Protein AF-A0A3D4DRD7-F1 (afdb_monomer)

Radius of gyration: 14.95 Å; Cα contacts (8 Å, |Δi|>4): 41; chains: 1; bounding box: 30×30×37 Å

Mean predicted aligned error: 7.61 Å

Nearest PDB structures (foldseek):
  6qhn-assembly2_B  TM=9.986E-01  e=5.171E-02  Alphaproteobacteria
  8qmq-assembly1_B  TM=9.673E-01  e=1.030E-01  Escherichia coli K-12
  5exf-assembly1_C  TM=9.116E-01  e=8.374E-02  Pyrobaculum ferrireducens
  3ek1-assembly1_C  TM=8.870E-01  e=7.817E-02  Brucella abortus 2308
  3b4w-assembly1_A-2  TM=9.366E-01  e=2.353E-01  Mycobacterium tuberculosis H37Rv

Solvent-accessible surface area (backbone atoms only — not comparable to full-atom values): 4800 Å² total; per-residue (Å²): 138,88,74,80,44,82,41,74,84,52,48,86,92,40,66,74,62,72,48,88,77,90,57,64,64,49,77,40,69,88,63,91,47,73,65,49,43,53,51,60,73,62,64,52,94,73,81,93,79,88,85,86,94,71,78,72,97,79,63,88,85,73,74,82,80,130

Structure (mmCIF, N/CA/C/O backbone):
data_AF-A0A3D4DRD7-F1
#
_entry.id   AF-A0A3D4DRD7-F1
#
loop_
_atom_site.group_PDB
_atom_site.id
_atom_site.type_symbol
_atom_site.label_atom_id
_atom_site.label_alt_id
_atom_site.label_comp_id
_atom_site.label_asym_id
_atom_site.label_entity_id
_atom_site.label_seq_id
_atom_site.pdbx_PDB_ins_code
_atom_site.Cartn_x
_atom_site.Cartn_y
_atom_site.Cartn_z
_atom_site.occupancy
_atom_site.B_iso_or_equiv
_atom_site.auth_seq_id
_atom_site.auth_comp_id
_atom_site.auth_asym_id
_atom_site.auth_atom_id
_atom_site.pdbx_PDB_model_num
ATOM 1 N N . MET A 1 1 ? 8.833 23.117 -10.665 1.00 49.62 1 MET A N 1
ATOM 2 C CA . MET A 1 1 ? 7.515 22.568 -11.036 1.00 49.62 1 MET A CA 1
ATOM 3 C C . MET A 1 1 ? 7.548 21.114 -10.634 1.00 49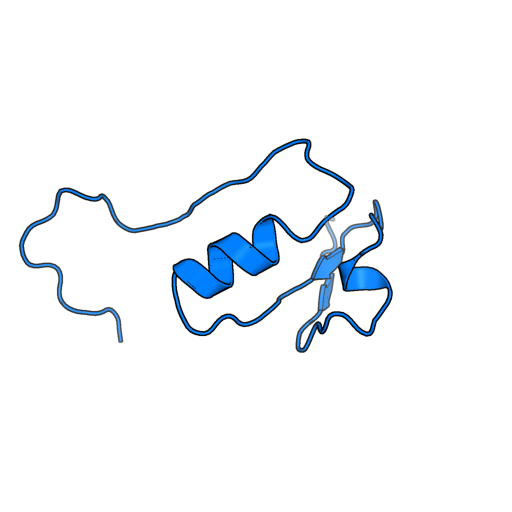.62 1 MET A C 1
ATOM 5 O O . MET A 1 1 ? 8.379 20.401 -11.174 1.00 49.62 1 MET A O 1
ATOM 9 N N . GLU A 1 2 ? 6.737 20.711 -9.663 1.00 71.31 2 GLU A N 1
ATOM 10 C CA . GLU A 1 2 ? 6.541 19.294 -9.343 1.00 71.31 2 GLU A CA 1
ATOM 11 C C . GLU A 1 2 ? 5.218 18.863 -9.970 1.00 71.31 2 GLU A C 1
ATOM 13 O O . GLU A 1 2 ? 4.204 19.545 -9.814 1.00 71.31 2 GLU A O 1
ATOM 18 N N . ILE A 1 3 ? 5.263 17.805 -10.774 1.00 74.31 3 ILE A N 1
ATOM 19 C CA . ILE A 1 3 ? 4.109 17.240 -11.475 1.00 74.31 3 ILE A CA 1
ATOM 20 C C . ILE A 1 3 ? 3.745 15.966 -10.717 1.00 74.31 3 ILE A C 1
ATOM 22 O O . ILE A 1 3 ? 4.648 15.203 -10.397 1.00 74.31 3 ILE A O 1
ATOM 26 N N . ALA A 1 4 ? 2.460 15.739 -10.451 1.00 85.19 4 ALA A N 1
ATOM 27 C CA . ALA A 1 4 ? 1.955 14.522 -9.820 1.00 85.19 4 ALA A CA 1
ATOM 28 C C . ALA A 1 4 ? 0.819 13.930 -10.664 1.00 85.19 4 ALA A C 1
ATOM 30 O O . ALA A 1 4 ? -0.030 14.673 -11.170 1.00 85.19 4 ALA A O 1
ATOM 31 N N . MET A 1 5 ? 0.799 12.605 -10.810 1.00 92.56 5 MET A N 1
ATOM 32 C CA . MET A 1 5 ? -0.250 11.862 -11.507 1.00 92.56 5 MET A CA 1
ATOM 33 C C . MET A 1 5 ? -0.998 10.968 -10.519 1.00 92.56 5 MET A C 1
ATOM 35 O O . MET A 1 5 ? -0.407 10.073 -9.926 1.00 92.56 5 MET A O 1
ATOM 39 N N . LEU A 1 6 ? -2.306 11.189 -10.369 1.00 93.94 6 LEU A N 1
ATOM 40 C CA . LEU A 1 6 ? -3.175 10.333 -9.560 1.00 93.94 6 LEU A CA 1
ATOM 41 C C . LEU A 1 6 ? -3.887 9.330 -10.462 1.00 93.94 6 LEU A C 1
ATOM 43 O O . LEU A 1 6 ? -4.474 9.714 -11.478 1.00 93.94 6 LEU A O 1
ATOM 47 N N . ILE A 1 7 ? -3.875 8.059 -10.066 1.00 94.69 7 ILE A N 1
ATOM 48 C CA . ILE A 1 7 ? -4.506 6.975 -10.824 1.00 94.69 7 ILE A CA 1
ATOM 49 C C . ILE A 1 7 ? -5.544 6.308 -9.930 1.00 94.69 7 ILE A C 1
ATOM 51 O O . ILE A 1 7 ? -5.217 5.691 -8.923 1.00 94.69 7 ILE A O 1
ATOM 55 N N . GLY A 1 8 ? -6.817 6.471 -10.289 1.00 94.56 8 GLY A N 1
ATOM 56 C CA . GLY A 1 8 ? -7.938 5.854 -9.585 1.00 94.56 8 GLY A CA 1
ATOM 57 C C . GLY A 1 8 ? -8.378 4.538 -10.223 1.00 94.56 8 GLY A C 1
ATOM 58 O O . GLY A 1 8 ? -8.113 4.291 -11.397 1.00 94.56 8 GLY A O 1
ATOM 59 N N . GLY A 1 9 ? -9.108 3.726 -9.454 1.00 93.88 9 GLY A N 1
ATOM 60 C CA . GLY A 1 9 ? -9.634 2.442 -9.933 1.00 93.88 9 GLY A CA 1
ATOM 61 C C . GLY A 1 9 ? -8.552 1.375 -10.081 1.00 93.88 9 GLY A C 1
ATOM 62 O O . GLY A 1 9 ? -8.677 0.501 -10.931 1.00 93.88 9 GLY A O 1
ATOM 63 N N . VAL A 1 10 ? -7.487 1.474 -9.285 1.00 95.56 10 VAL A N 1
ATOM 64 C CA . VAL A 1 10 ? -6.398 0.502 -9.289 1.00 95.56 10 VAL A CA 1
ATOM 65 C C . VAL A 1 10 ? -6.897 -0.819 -8.705 1.00 95.56 10 VAL A C 1
ATOM 67 O O . VAL A 1 10 ? -7.495 -0.842 -7.629 1.00 95.56 10 VAL A O 1
ATOM 70 N N . THR A 1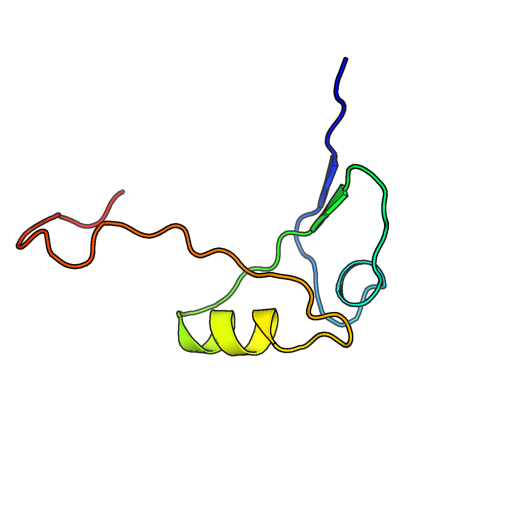 11 ? -6.665 -1.905 -9.441 1.00 94.94 11 THR A N 1
ATOM 71 C CA . THR A 1 11 ? -7.005 -3.286 -9.073 1.00 94.94 11 THR A CA 1
ATOM 72 C C . THR A 1 11 ? -5.765 -4.177 -9.189 1.00 94.94 11 THR A C 1
ATOM 74 O O . THR A 1 11 ? -4.836 -3.811 -9.910 1.00 94.94 11 THR A O 1
ATOM 77 N N . PRO A 1 12 ? -5.749 -5.371 -8.569 1.00 94.50 12 PRO A N 1
ATOM 78 C CA . PRO A 1 12 ? -4.607 -6.286 -8.668 1.00 94.50 12 PRO A CA 1
ATOM 79 C C . PRO A 1 12 ? -4.234 -6.710 -10.097 1.00 94.50 12 PRO A C 1
ATOM 81 O O . PRO A 1 12 ? -3.089 -7.051 -10.368 1.00 94.50 12 PRO A O 1
ATOM 84 N N . ASP A 1 13 ? -5.186 -6.650 -11.030 1.00 94.81 13 ASP A N 1
ATOM 85 C CA . ASP A 1 13 ? -4.987 -7.066 -12.423 1.00 94.81 13 ASP A CA 1
ATOM 86 C C . ASP A 1 13 ? -4.161 -6.084 -13.282 1.00 94.81 13 ASP A C 1
ATOM 88 O O . ASP A 1 13 ? -3.868 -6.391 -14.441 1.00 94.81 13 ASP A O 1
ATOM 92 N N . ILE A 1 14 ? -3.809 -4.894 -12.775 1.00 94.31 14 ILE A N 1
ATOM 93 C CA . ILE A 1 14 ? -3.047 -3.890 -13.536 1.00 94.31 14 ILE A CA 1
ATOM 94 C C . ILE A 1 14 ? -1.634 -3.697 -12.981 1.00 94.31 14 ILE A C 1
A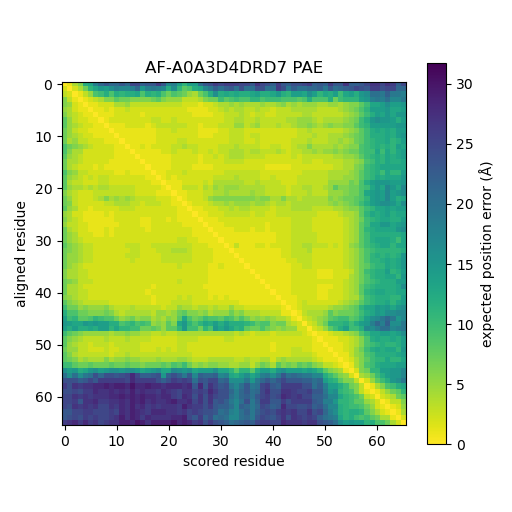TOM 96 O O . ILE A 1 14 ? -1.425 -3.659 -11.776 1.00 94.31 14 ILE A O 1
ATOM 100 N N . ALA A 1 15 ? -0.659 -3.501 -13.873 1.00 94.31 15 ALA A N 1
ATOM 101 C CA . ALA A 1 15 ? 0.766 -3.500 -13.524 1.00 94.31 15 ALA A CA 1
ATOM 102 C C . ALA A 1 15 ? 1.142 -2.516 -12.401 1.00 94.31 15 ALA A C 1
ATOM 104 O O . ALA A 1 15 ? 1.908 -2.865 -11.509 1.00 94.31 15 ALA A O 1
ATOM 105 N N . ILE A 1 16 ? 0.554 -1.313 -12.391 1.00 93.62 16 ILE A N 1
ATOM 106 C CA . ILE A 1 16 ? 0.862 -0.280 -11.387 1.00 93.62 16 ILE A CA 1
ATOM 107 C C . ILE A 1 16 ? 0.475 -0.672 -9.952 1.00 93.62 16 ILE A C 1
ATOM 109 O O . ILE A 1 16 ? 0.911 -0.028 -9.005 1.00 93.62 16 ILE A O 1
ATOM 113 N N . TYR A 1 17 ? -0.346 -1.709 -9.775 1.00 94.50 17 TYR A N 1
ATOM 114 C CA . TYR A 1 17 ? -0.634 -2.252 -8.452 1.00 94.50 17 TYR A CA 1
ATOM 115 C C . TYR A 1 17 ? 0.587 -2.955 -7.842 1.00 94.50 17 TYR A C 1
ATOM 117 O O . TYR A 1 17 ? 0.856 -2.790 -6.657 1.00 94.50 17 TYR A O 1
ATOM 125 N N . ALA A 1 18 ? 1.327 -3.722 -8.648 1.00 92.81 18 ALA A N 1
ATOM 126 C CA . ALA A 1 18 ? 2.386 -4.612 -8.170 1.00 92.81 18 ALA A CA 1
ATOM 127 C C . ALA A 1 18 ? 3.806 -4.088 -8.443 1.00 92.81 18 ALA A C 1
ATOM 129 O O . ALA A 1 18 ? 4.756 -4.507 -7.781 1.00 92.81 18 ALA A O 1
ATOM 130 N N . GLU A 1 19 ? 3.970 -3.206 -9.429 1.00 92.69 19 GLU A N 1
ATOM 131 C CA . GLU A 1 19 ? 5.278 -2.741 -9.885 1.00 92.69 19 GLU A CA 1
ATOM 132 C C . GLU A 1 19 ? 5.626 -1.352 -9.345 1.00 92.69 19 GLU A C 1
ATOM 134 O O . GLU A 1 19 ? 4.856 -0.392 -9.433 1.00 92.69 19 GLU A O 1
ATOM 139 N N . GLU A 1 20 ? 6.852 -1.220 -8.848 1.00 90.31 20 GLU A N 1
ATOM 140 C CA . GLU A 1 20 ? 7.393 0.061 -8.417 1.00 90.31 20 GLU A CA 1
ATOM 141 C C . GLU A 1 20 ? 7.711 0.934 -9.640 1.00 90.31 20 GLU A C 1
ATOM 143 O O . GLU A 1 20 ? 8.672 0.703 -10.372 1.00 90.31 20 GLU A O 1
ATOM 148 N N . SER A 1 21 ? 6.881 1.952 -9.880 1.00 90.38 21 SER A N 1
ATOM 149 C CA . SER A 1 21 ? 6.989 2.795 -11.079 1.00 90.38 21 SER A CA 1
ATOM 150 C C . SER A 1 21 ? 8.165 3.782 -11.044 1.00 90.38 21 SER A C 1
ATOM 152 O O . SER A 1 21 ? 8.593 4.235 -12.104 1.00 90.38 21 SER A O 1
ATOM 154 N N . PHE A 1 22 ? 8.659 4.170 -9.857 1.00 90.31 22 PHE A N 1
ATOM 155 C CA . PHE A 1 22 ? 9.713 5.187 -9.627 1.00 90.31 22 PHE A CA 1
ATOM 156 C C . PHE A 1 22 ? 9.483 6.582 -10.254 1.00 90.31 22 PHE A C 1
ATOM 158 O O . PHE A 1 22 ? 10.318 7.477 -10.114 1.00 90.31 22 PHE A O 1
ATOM 165 N N . GLY A 1 23 ? 8.362 6.789 -10.942 1.00 89.31 23 GLY A N 1
ATOM 166 C CA . GLY A 1 23 ? 7.903 8.074 -11.455 1.00 89.31 23 GLY A CA 1
ATOM 167 C C . GLY A 1 23 ? 6.929 8.762 -10.493 1.00 89.31 23 GLY A C 1
ATOM 168 O O . GLY A 1 23 ? 6.518 8.168 -9.500 1.00 89.31 23 GLY A O 1
ATOM 169 N N . PRO A 1 24 ? 6.515 10.003 -10.789 1.00 92.06 24 PRO A N 1
ATOM 170 C CA . PRO A 1 24 ? 5.592 10.771 -9.954 1.00 92.06 24 PRO A CA 1
ATOM 171 C C . PRO A 1 24 ? 4.130 10.306 -10.132 1.00 92.06 24 PRO A C 1
ATOM 173 O O . PRO A 1 24 ? 3.269 11.070 -10.582 1.00 92.06 24 PRO A O 1
ATOM 176 N N . ALA A 1 25 ? 3.870 9.031 -9.842 1.00 91.75 25 ALA A N 1
ATOM 177 C CA . ALA A 1 25 ? 2.584 8.366 -10.005 1.00 91.75 25 ALA A CA 1
ATOM 178 C C . ALA A 1 25 ? 2.103 7.777 -8.673 1.00 91.75 25 ALA A C 1
ATOM 180 O O . ALA A 1 25 ? 2.804 6.982 -8.056 1.00 91.75 25 ALA A O 1
ATOM 181 N N . GLU A 1 26 ? 0.885 8.144 -8.280 1.00 93.69 26 GLU A N 1
ATOM 182 C CA . GLU A 1 26 ? 0.251 7.747 -7.022 1.00 93.69 26 GLU A CA 1
ATOM 183 C C . GLU A 1 26 ? -0.985 6.871 -7.320 1.00 93.69 26 GLU A C 1
ATOM 185 O O . GLU A 1 26 ? -2.039 7.401 -7.713 1.00 93.69 26 GLU A O 1
ATOM 190 N N . PRO A 1 27 ? -0.880 5.532 -7.200 1.00 94.25 27 PRO A N 1
ATOM 191 C CA . PRO A 1 27 ? -2.015 4.630 -7.354 1.00 94.25 27 PRO A CA 1
ATOM 192 C C . PRO A 1 27 ? -2.951 4.699 -6.139 1.00 94.25 27 PRO A C 1
ATOM 194 O O . PRO A 1 27 ? -2.517 4.656 -4.990 1.00 94.25 27 PRO A O 1
ATOM 197 N N . ILE A 1 28 ? -4.260 4.781 -6.391 1.00 95.12 28 ILE A N 1
ATOM 198 C CA . ILE A 1 28 ? -5.292 4.831 -5.348 1.00 95.12 28 ILE A CA 1
ATOM 199 C C . ILE A 1 28 ? -6.168 3.582 -5.428 1.00 95.12 28 ILE A C 1
ATOM 201 O O . ILE A 1 28 ? -7.003 3.441 -6.332 1.00 95.12 28 ILE A O 1
ATOM 205 N N . THR A 1 29 ? -6.028 2.726 -4.417 1.00 95.12 29 THR A N 1
ATOM 206 C CA . THR A 1 29 ? -6.856 1.534 -4.203 1.00 95.12 29 THR A CA 1
ATOM 207 C C . THR A 1 29 ? -7.918 1.829 -3.146 1.00 95.12 29 THR A C 1
ATOM 209 O O . THR A 1 29 ? -7.625 2.395 -2.093 1.00 95.12 29 THR A O 1
ATOM 212 N N . ARG A 1 30 ? -9.176 1.477 -3.427 1.00 95.50 30 ARG A N 1
ATOM 213 C CA . ARG A 1 30 ? -10.268 1.577 -2.447 1.00 95.50 30 ARG A CA 1
ATOM 214 C C . ARG A 1 30 ? -10.337 0.291 -1.640 1.00 95.50 30 ARG A C 1
ATOM 216 O O . ARG A 1 30 ? -10.248 -0.781 -2.223 1.00 95.50 30 ARG A O 1
ATOM 223 N N . VAL A 1 31 ? -10.566 0.431 -0.343 1.00 96.00 31 VAL A N 1
ATOM 224 C CA . VAL A 1 31 ? -10.672 -0.677 0.610 1.00 96.00 31 VAL A CA 1
ATOM 225 C C . VAL A 1 31 ? -11.956 -0.538 1.418 1.00 96.00 31 VAL A C 1
ATOM 227 O O . VAL A 1 31 ? -12.465 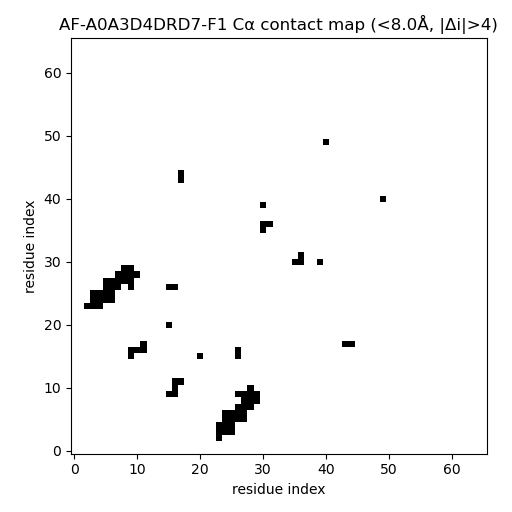0.576 1.588 1.00 96.00 31 VAL A O 1
ATOM 230 N N . LEU A 1 32 ? -12.517 -1.662 1.849 1.00 95.25 32 LEU A N 1
ATOM 231 C CA . LEU A 1 32 ? -13.796 -1.712 2.557 1.00 95.25 32 LEU A CA 1
ATOM 232 C C . LEU A 1 32 ? -13.671 -1.240 4.009 1.00 95.25 32 LEU A C 1
ATOM 234 O O . LEU A 1 32 ? -14.526 -0.502 4.499 1.00 95.25 32 LEU A O 1
ATOM 238 N N . ASP A 1 33 ? -12.622 -1.695 4.687 1.00 94.19 33 ASP A N 1
ATOM 239 C CA . ASP A 1 33 ? -12.380 -1.471 6.106 1.00 94.19 33 ASP A CA 1
ATOM 240 C C . ASP A 1 33 ? -10.881 -1.562 6.438 1.00 94.19 33 ASP A C 1
ATOM 242 O O . ASP A 1 33 ? -10.033 -1.758 5.566 1.00 94.19 33 ASP A O 1
ATOM 246 N N . ASP A 1 34 ? -10.553 -1.405 7.720 1.00 94.88 34 ASP A N 1
ATOM 247 C CA . ASP A 1 34 ? -9.174 -1.427 8.205 1.00 94.88 34 ASP A CA 1
ATOM 248 C C . ASP A 1 34 ? -8.476 -2.779 7.968 1.00 94.88 34 ASP A C 1
ATOM 250 O O . ASP A 1 34 ? -7.262 -2.812 7.772 1.00 94.88 34 ASP A O 1
ATOM 254 N N . GLN A 1 35 ? -9.204 -3.903 7.992 1.00 96.56 35 GLN A N 1
ATOM 255 C CA . GLN A 1 35 ? -8.603 -5.219 7.741 1.00 96.56 35 GLN A CA 1
ATOM 256 C C . GLN A 1 35 ? -8.267 -5.387 6.264 1.00 96.56 35 GLN A C 1
ATOM 258 O O . GLN A 1 35 ? -7.174 -5.853 5.941 1.00 96.56 35 GLN A O 1
ATOM 263 N N . ASP A 1 36 ? -9.168 -4.960 5.385 1.00 96.31 36 ASP A N 1
ATOM 264 C CA . ASP A 1 36 ? -8.935 -4.921 3.942 1.00 96.31 36 ASP A CA 1
ATOM 265 C C . ASP A 1 36 ? -7.754 -3.993 3.601 1.00 96.31 36 ASP A C 1
ATOM 267 O O . ASP A 1 36 ? -6.857 -4.367 2.848 1.00 96.31 36 ASP A O 1
ATOM 271 N N . ALA A 1 37 ? -7.654 -2.835 4.266 1.00 95.00 37 ALA A N 1
ATOM 272 C CA . ALA A 1 37 ? -6.514 -1.926 4.135 1.00 95.00 37 ALA A CA 1
ATOM 273 C C . ALA A 1 37 ? -5.175 -2.592 4.490 1.00 95.00 37 ALA A C 1
ATOM 275 O O . ALA A 1 37 ? -4.188 -2.427 3.773 1.00 95.00 37 ALA A O 1
ATOM 276 N N . ILE A 1 38 ? -5.139 -3.358 5.584 1.00 95.38 38 ILE A N 1
ATOM 277 C CA . ILE A 1 38 ? -3.943 -4.091 6.016 1.00 95.38 38 ILE A CA 1
ATOM 278 C C . ILE A 1 38 ? -3.590 -5.190 5.012 1.00 95.38 38 ILE A C 1
ATOM 280 O O . ILE A 1 38 ? -2.409 -5.383 4.726 1.00 95.38 38 ILE A O 1
ATOM 284 N N . GLN A 1 39 ? -4.577 -5.915 4.483 1.00 95.62 39 GLN A N 1
ATOM 285 C CA . GLN A 1 39 ? -4.329 -6.954 3.481 1.00 95.62 39 GLN A CA 1
ATOM 286 C C . GLN A 1 39 ? -3.750 -6.348 2.204 1.00 95.62 39 GLN A C 1
ATOM 288 O O . GLN A 1 39 ? -2.676 -6.765 1.779 1.00 95.62 39 GLN A O 1
ATOM 293 N N . VAL A 1 40 ? -4.390 -5.308 1.664 1.00 95.06 40 VAL A N 1
ATOM 294 C CA . VAL A 1 40 ? -3.932 -4.618 0.451 1.00 95.06 40 VAL A CA 1
ATOM 295 C C . VAL A 1 40 ? -2.541 -4.006 0.632 1.00 95.06 40 VAL A C 1
ATOM 297 O O . VAL A 1 40 ? -1.715 -4.117 -0.265 1.00 95.06 40 VAL A O 1
ATOM 300 N N . ALA A 1 41 ? -2.245 -3.392 1.781 1.00 93.94 41 ALA A N 1
ATOM 301 C CA . ALA A 1 41 ? -0.934 -2.788 2.033 1.00 93.94 41 ALA A CA 1
ATOM 302 C C . ALA A 1 41 ? 0.203 -3.817 2.164 1.00 93.94 41 ALA A C 1
ATOM 304 O O . ALA A 1 41 ? 1.355 -3.490 1.890 1.00 93.94 41 ALA A O 1
ATOM 305 N N . ASN A 1 42 ? -0.109 -5.040 2.603 1.00 94.19 42 ASN A N 1
ATOM 306 C CA . ASN A 1 42 ? 0.868 -6.121 2.727 1.00 94.19 42 ASN A CA 1
ATOM 307 C C . ASN A 1 42 ? 0.963 -6.998 1.467 1.00 94.19 42 ASN A C 1
ATOM 309 O O . ASN A 1 42 ? 1.868 -7.829 1.393 1.00 94.19 42 ASN A O 1
ATOM 313 N N . ASP A 1 43 ? 0.063 -6.836 0.491 1.00 94.12 43 ASP A N 1
ATOM 314 C CA . ASP A 1 43 ? 0.089 -7.568 -0.780 1.00 94.12 43 ASP A CA 1
ATOM 315 C C . ASP A 1 43 ? 1.073 -6.928 -1.767 1.00 94.12 43 ASP A C 1
ATOM 317 O O . ASP A 1 43 ? 0.715 -6.313 -2.769 1.00 94.12 43 ASP A O 1
ATOM 321 N N . THR A 1 44 ? 2.357 -7.007 -1.435 1.00 88.75 44 THR A N 1
ATOM 322 C CA . THR A 1 44 ? 3.431 -6.484 -2.276 1.00 88.75 44 THR A CA 1
ATOM 323 C C . THR A 1 44 ? 4.733 -7.234 -2.026 1.00 88.75 44 THR A C 1
ATOM 325 O O . THR A 1 44 ? 5.020 -7.693 -0.920 1.00 88.75 44 THR A O 1
ATOM 328 N N . ALA A 1 45 ? 5.548 -7.369 -3.073 1.00 86.62 45 ALA A N 1
ATOM 329 C C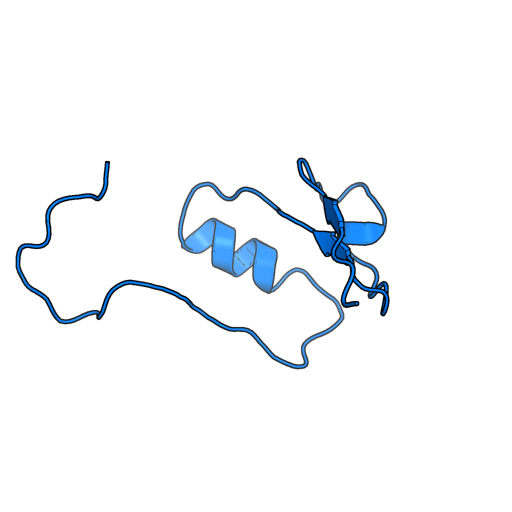A . ALA A 1 45 ? 6.900 -7.912 -2.956 1.00 86.62 45 ALA A CA 1
ATOM 330 C C . ALA A 1 45 ? 7.898 -6.887 -2.377 1.00 86.62 45 ALA A C 1
ATOM 332 O O . ALA A 1 45 ? 8.976 -7.268 -1.912 1.00 86.62 45 ALA A O 1
ATOM 333 N N . CYS A 1 46 ? 7.550 -5.596 -2.405 1.00 77.94 46 CYS A N 1
ATOM 334 C CA . CYS A 1 46 ? 8.354 -4.497 -1.880 1.00 77.94 46 CYS A CA 1
ATOM 335 C C . CYS A 1 46 ? 7.882 -4.132 -0.462 1.00 77.94 46 CYS A C 1
ATOM 337 O O . CYS A 1 46 ? 6.691 -4.042 -0.217 1.00 77.94 46 CYS A O 1
ATOM 339 N N . GLY A 1 47 ? 8.791 -3.874 0.486 1.00 76.62 47 GLY A N 1
ATOM 340 C CA . GLY A 1 47 ? 8.405 -3.523 1.867 1.00 76.62 47 GLY A CA 1
ATOM 341 C C . GLY A 1 47 ? 9.291 -2.489 2.570 1.00 76.62 47 GLY A C 1
ATOM 342 O O . GLY A 1 47 ? 9.690 -2.741 3.707 1.00 76.62 47 GLY A O 1
ATOM 343 N N . PRO A 1 48 ? 9.664 -1.357 1.938 1.00 81.50 48 PRO A N 1
ATOM 344 C CA . PRO A 1 48 ? 10.575 -0.402 2.562 1.00 81.50 48 PRO A CA 1
ATOM 345 C C . PRO A 1 48 ? 9.930 0.350 3.737 1.00 81.50 48 PRO A C 1
ATOM 347 O O . PRO A 1 48 ? 10.555 0.471 4.791 1.00 81.50 48 PRO A O 1
ATOM 350 N N . THR A 1 49 ? 8.700 0.856 3.576 1.00 91.50 49 THR A N 1
ATOM 351 C CA . THR A 1 49 ? 7.981 1.666 4.576 1.00 91.50 49 THR A CA 1
ATOM 352 C C . THR A 1 49 ? 6.463 1.639 4.347 1.00 91.50 49 THR A C 1
ATOM 354 O O . THR A 1 49 ? 5.994 1.339 3.254 1.00 91.50 49 THR A O 1
ATOM 357 N N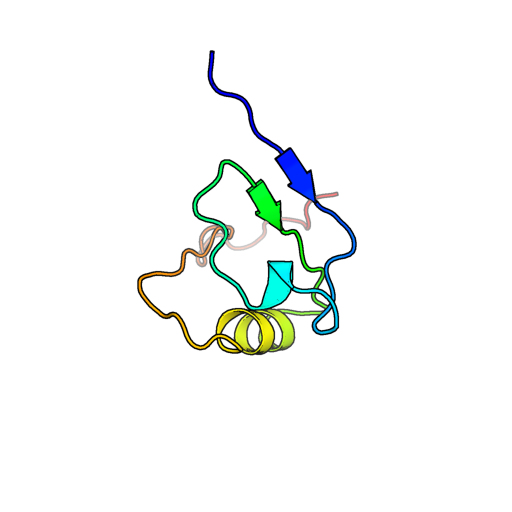 . ALA A 1 50 ? 5.694 1.998 5.380 1.00 92.50 50 ALA A N 1
ATOM 358 C CA . ALA A 1 50 ? 4.265 2.305 5.295 1.00 92.50 50 ALA A CA 1
ATOM 359 C C . ALA A 1 50 ? 3.923 3.451 6.264 1.00 92.50 50 ALA A C 1
ATOM 361 O O . ALA A 1 50 ? 4.617 3.646 7.267 1.00 92.50 50 ALA A O 1
ATOM 362 N N . ALA A 1 51 ? 2.857 4.204 5.984 1.00 93.69 51 ALA A N 1
ATOM 363 C CA . ALA A 1 51 ? 2.381 5.297 6.831 1.00 93.69 51 ALA A CA 1
ATOM 364 C C . ALA A 1 51 ? 0.867 5.200 7.054 1.00 93.69 51 ALA A C 1
ATOM 366 O O . ALA A 1 51 ? 0.120 4.839 6.149 1.00 93.69 51 ALA A O 1
ATOM 367 N N . VAL A 1 52 ? 0.415 5.562 8.256 1.00 92.4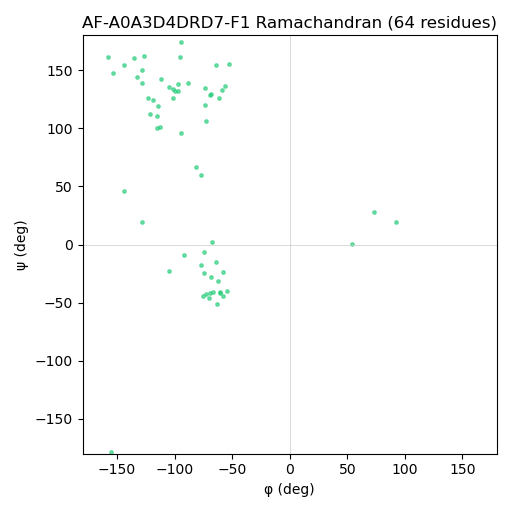4 52 VAL A N 1
ATOM 368 C CA . VAL A 1 52 ? -1.007 5.612 8.622 1.00 92.44 52 VAL A CA 1
ATOM 369 C C . VAL A 1 52 ? -1.363 7.042 9.000 1.00 92.44 52 VAL A C 1
ATOM 371 O O . VAL A 1 52 ? -0.754 7.623 9.899 1.00 92.44 52 VAL A O 1
ATOM 374 N N . ILE A 1 53 ? -2.366 7.602 8.325 1.00 92.00 53 ILE A N 1
ATOM 375 C CA . ILE A 1 53 ? -2.921 8.923 8.628 1.00 92.00 53 ILE A CA 1
ATOM 376 C C . ILE A 1 53 ? -4.339 8.709 9.147 1.00 92.00 53 ILE A C 1
ATOM 378 O O . ILE A 1 53 ? -5.268 8.474 8.381 1.00 92.00 53 ILE A O 1
ATOM 382 N N . ALA A 1 54 ? -4.495 8.784 10.464 1.00 86.00 54 ALA A N 1
ATOM 383 C CA . ALA A 1 54 ? -5.772 8.634 11.148 1.00 86.00 54 ALA A CA 1
ATOM 384 C C . ALA A 1 54 ? -5.922 9.724 12.223 1.00 86.00 54 ALA A C 1
ATOM 386 O O . ALA A 1 54 ? -4.925 10.322 12.644 1.00 86.00 54 ALA A O 1
ATOM 387 N N . PRO A 1 55 ? -7.150 10.012 12.690 1.00 84.12 55 PRO A N 1
ATOM 388 C CA . PRO A 1 55 ? -7.348 10.820 13.886 1.00 84.12 55 PRO A CA 1
ATOM 389 C C . PRO A 1 55 ? -6.552 10.263 15.073 1.00 84.12 55 PRO A C 1
ATOM 391 O O . PRO A 1 55 ? -6.264 9.069 15.148 1.00 84.12 55 PRO A O 1
ATOM 394 N N . THR A 1 56 ? -6.224 11.122 16.037 1.00 74.94 56 THR A N 1
ATOM 395 C CA . THR A 1 56 ? -5.575 10.677 17.272 1.00 74.94 56 THR A CA 1
ATOM 396 C C . THR A 1 56 ? -6.458 9.659 17.996 1.00 74.94 56 THR A C 1
ATOM 398 O O . THR A 1 56 ? -7.653 9.882 18.194 1.00 74.94 56 THR A O 1
ATOM 401 N N . SER A 1 57 ? -5.864 8.546 18.429 1.00 65.00 57 SER A N 1
ATOM 402 C CA . SER A 1 57 ? -6.576 7.417 19.048 1.00 65.00 57 SER A CA 1
ATOM 403 C C . SER A 1 57 ? -7.183 7.716 20.429 1.00 65.00 57 SER A C 1
ATOM 405 O O . SER A 1 57 ? -7.769 6.831 21.046 1.00 65.00 57 SER A O 1
ATOM 407 N N . SER A 1 58 ? -7.070 8.951 20.931 1.00 55.72 58 SER A N 1
ATOM 408 C CA . SER A 1 58 ? -7.450 9.339 22.294 1.00 55.72 58 SER A CA 1
ATOM 409 C C . SER A 1 58 ? -8.380 10.553 22.396 1.00 55.72 58 SER A C 1
ATOM 411 O O . S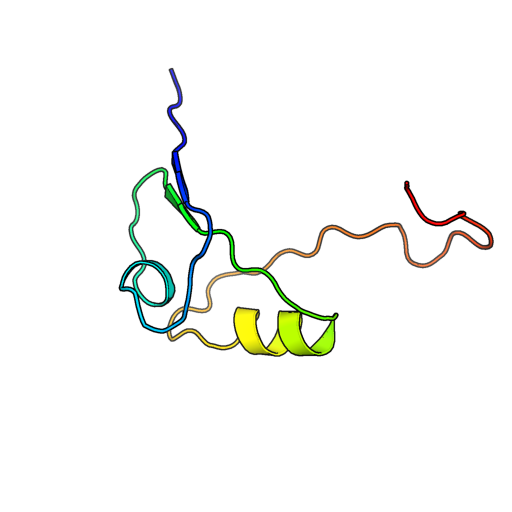ER A 1 58 ? -8.470 11.148 23.467 1.00 55.72 58 SER A O 1
ATOM 413 N N . ALA A 1 59 ? -9.093 10.941 21.335 1.00 46.97 59 ALA A N 1
ATOM 414 C CA . ALA A 1 59 ? -10.116 11.985 21.441 1.00 46.97 59 ALA A CA 1
ATOM 415 C C . ALA A 1 59 ? -11.511 11.365 21.676 1.00 46.97 59 ALA A C 1
ATOM 417 O O . ALA A 1 59 ? -12.170 10.981 20.705 1.00 46.97 59 ALA A O 1
ATOM 418 N N . PRO A 1 60 ? -12.000 11.250 22.929 1.00 51.56 60 PRO A N 1
ATOM 419 C CA . PRO A 1 60 ? -13.376 10.834 23.168 1.00 51.56 60 PRO A CA 1
ATOM 420 C C . PRO A 1 60 ? -14.347 11.847 22.540 1.00 51.56 60 PRO A C 1
ATOM 422 O O . PRO A 1 60 ? -14.276 13.042 22.819 1.00 51.56 60 PRO A O 1
ATOM 425 N N . GLY A 1 61 ? -15.269 11.358 21.703 1.00 61.72 61 GLY A N 1
ATOM 426 C CA . GLY A 1 61 ? -16.437 12.122 21.247 1.00 61.72 61 GLY A CA 1
ATOM 427 C C . GLY A 1 61 ? -16.308 12.906 19.937 1.00 61.72 61 GLY A C 1
ATOM 428 O O . GLY A 1 61 ? -17.120 13.802 19.712 1.00 61.72 61 GLY A O 1
ATOM 429 N N . ARG A 1 62 ? -15.348 12.608 19.050 1.00 58.53 62 ARG A N 1
ATOM 430 C CA . ARG A 1 62 ? -15.337 13.246 17.721 1.00 58.53 62 ARG A CA 1
ATOM 431 C C . ARG A 1 62 ? -16.460 12.661 16.842 1.00 58.53 62 ARG A C 1
ATOM 433 O O . ARG A 1 62 ? -16.448 11.454 16.606 1.00 58.53 62 ARG A O 1
ATOM 440 N N . PRO A 1 63 ? -17.419 13.471 16.354 1.00 53.94 63 PRO A N 1
ATOM 441 C CA . PRO A 1 63 ? -18.432 12.986 15.422 1.00 53.94 63 PRO A CA 1
ATOM 442 C C . PRO A 1 63 ? -17.780 12.536 14.102 1.00 53.94 63 PRO A C 1
ATOM 444 O O . PRO A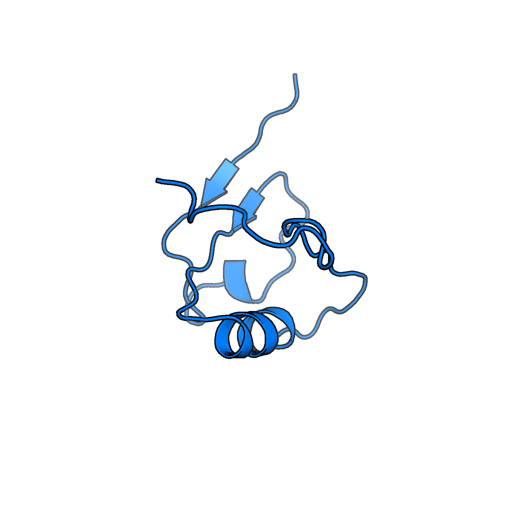 1 63 ? -16.697 13.034 13.762 1.00 53.94 63 PRO A O 1
ATOM 447 N N . PRO A 1 64 ? -18.413 11.611 13.354 1.00 54.75 64 PRO A N 1
ATOM 448 C CA . PRO A 1 64 ? -17.917 11.212 12.043 1.00 54.75 64 PRO A CA 1
ATOM 449 C C . PRO A 1 64 ? -17.792 12.450 11.152 1.00 54.75 64 PRO A C 1
ATOM 451 O O . PRO A 1 64 ? -18.648 13.337 11.174 1.00 54.75 64 PRO A O 1
ATOM 454 N N . CYS A 1 65 ? -16.682 12.542 10.421 1.00 55.97 65 CYS A N 1
ATOM 455 C CA . CYS A 1 65 ? -16.522 13.592 9.422 1.00 55.97 65 CYS A CA 1
ATOM 456 C C . CYS A 1 65 ? -17.510 13.293 8.286 1.00 55.97 65 CYS A C 1
ATOM 458 O O . CYS A 1 65 ? -17.581 12.146 7.847 1.00 55.97 65 CYS A O 1
ATOM 460 N N . LEU A 1 66 ? -18.295 14.308 7.905 1.00 40.91 66 LEU A N 1
ATOM 461 C CA . LEU A 1 66 ? -19.178 14.290 6.734 1.00 40.91 66 LEU A CA 1
ATOM 462 C C . LEU A 1 66 ? -18.417 13.899 5.465 1.00 40.91 66 LEU A C 1
ATOM 464 O O . LEU A 1 66 ? -17.255 14.351 5.332 1.00 40.91 66 LEU A O 1
#

Sequence (66 aa):
MEIAMLIGGVTPDIAIYAEESFGPAEPITRVLDDQDAIQVANDTACGPTAAVIAPTSSAPGRPPCL

pLDDT: mean 85.0, std 15.12, range [40.91, 96.56]

Secondary structure (DSSP, 8-state):
----EEEES--TTSHHHHS---SSEEEE---SSHHHHHHHHH-SS--S--------TT-TTPPPP-

Foldseek 3Di:
DDDAAEDEPDDPVDPVLADDPVDRYDYDDDADDPVRVVVSVPPYPDDPDDDDDDPDPPDPPDDDDD